Protein AF-A0A9J8AAC0-F1 (afdb_monomer_lite)

Secondary structure (DSSP, 8-state):
-HHHHHHHHHHHHHHHHHHHHHHHHHH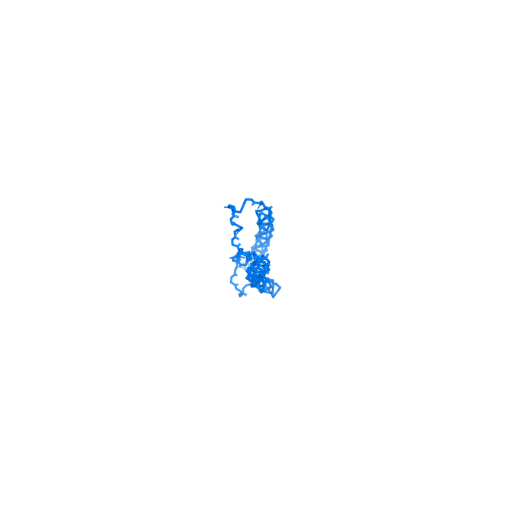HHHHHHHHHHHHHHHHHHHHHHHSS-TTS---S-GGG--SS-GGGS-HHHHHHHHHHHHHHHHHHHHHHHHHHHHHHHHHHHHHHHHTT-------

Structure (mmCIF, N/CA/C/O backbone):
data_AF-A0A9J8AAC0-F1
#
_entry.id   AF-A0A9J8AAC0-F1
#
loop_
_atom_site.group_PDB
_atom_site.id
_atom_site.type_symbol
_atom_site.label_atom_id
_atom_site.label_alt_id
_atom_site.label_comp_id
_atom_site.label_asym_id
_atom_site.label_entity_id
_atom_site.label_seq_id
_atom_site.pdbx_PDB_ins_code
_atom_site.Cartn_x
_atom_site.Cartn_y
_atom_site.Cartn_z
_atom_site.occupancy
_atom_site.B_iso_or_equiv
_atom_site.auth_seq_id
_atom_site.auth_comp_id
_atom_site.auth_asym_id
_atom_site.auth_atom_id
_atom_site.pdbx_PDB_model_num
ATOM 1 N N . MET A 1 1 ? 21.837 0.781 -45.841 1.00 70.88 1 MET A N 1
ATOM 2 C CA . MET A 1 1 ? 20.956 -0.340 -45.446 1.00 70.88 1 MET A CA 1
ATOM 3 C C . MET A 1 1 ? 21.326 -1.016 -44.128 1.00 70.88 1 MET A C 1
ATOM 5 O O . MET A 1 1 ? 20.591 -0.815 -43.177 1.00 70.88 1 MET A O 1
ATOM 9 N N . LEU A 1 2 ? 22.411 -1.795 -43.997 1.00 89.50 2 LEU A N 1
ATOM 10 C CA . LEU A 1 2 ? 22.686 -2.506 -42.725 1.00 89.50 2 LEU A CA 1
ATOM 11 C C . LEU A 1 2 ? 22.913 -1.565 -41.531 1.00 89.50 2 LEU A C 1
ATOM 13 O O . LEU A 1 2 ? 22.412 -1.826 -40.441 1.00 89.50 2 LEU A O 1
ATOM 17 N N . GLU A 1 3 ? 23.608 -0.449 -41.744 1.00 92.75 3 GLU A N 1
ATOM 18 C CA . GLU A 1 3 ? 23.822 0.551 -40.691 1.00 92.75 3 GLU A CA 1
ATOM 19 C C . GLU A 1 3 ? 22.539 1.305 -40.316 1.00 92.75 3 GLU A C 1
ATOM 21 O O . GLU A 1 3 ? 22.290 1.537 -39.141 1.00 92.75 3 GLU A O 1
ATOM 26 N N . GLU A 1 4 ? 21.663 1.598 -41.280 1.00 92.12 4 GLU A N 1
ATOM 27 C CA . GLU A 1 4 ? 20.351 2.219 -41.020 1.00 92.12 4 GLU A CA 1
ATOM 28 C C . GLU A 1 4 ? 19.433 1.293 -40.210 1.00 92.12 4 GLU A C 1
ATOM 30 O O . GLU A 1 4 ? 18.678 1.739 -39.348 1.00 92.12 4 GLU A O 1
ATOM 35 N N . VAL A 1 5 ? 19.522 -0.017 -40.451 1.00 92.88 5 VAL A N 1
ATOM 36 C CA . VAL A 1 5 ? 18.796 -1.017 -39.665 1.00 92.88 5 VAL A CA 1
ATOM 37 C C . VAL A 1 5 ? 19.333 -1.051 -38.231 1.00 92.88 5 VAL A C 1
ATOM 39 O O . VAL A 1 5 ? 18.546 -0.974 -37.290 1.00 92.88 5 VAL A O 1
ATOM 42 N N . LYS A 1 6 ? 20.658 -1.096 -38.035 1.00 94.62 6 LYS A N 1
ATOM 43 C CA . LYS A 1 6 ? 21.270 -1.071 -36.693 1.00 94.62 6 LYS A CA 1
ATOM 44 C C . LYS A 1 6 ? 20.909 0.192 -35.910 1.00 94.62 6 LYS A C 1
ATOM 46 O O . LYS A 1 6 ? 20.552 0.099 -34.737 1.00 94.62 6 LYS A O 1
ATOM 51 N N . THR A 1 7 ? 20.962 1.365 -36.543 1.00 94.56 7 THR A N 1
ATOM 52 C CA . THR A 1 7 ? 20.607 2.629 -35.881 1.00 94.56 7 THR A CA 1
ATOM 53 C C . THR A 1 7 ? 19.122 2.688 -35.527 1.00 94.56 7 THR A C 1
ATOM 55 O O . THR A 1 7 ? 18.780 3.150 -34.438 1.00 94.56 7 THR A O 1
ATOM 58 N N . SER A 1 8 ? 18.241 2.151 -36.377 1.00 93.88 8 SER A N 1
ATOM 59 C CA . SER A 1 8 ? 16.813 2.010 -36.068 1.00 93.88 8 SER A CA 1
ATOM 60 C C . SER A 1 8 ? 16.571 1.116 -34.844 1.00 93.88 8 SER A C 1
ATOM 62 O O . SER A 1 8 ? 15.822 1.502 -33.941 1.00 93.88 8 SER A O 1
ATOM 64 N N . TYR A 1 9 ? 17.251 -0.034 -34.757 1.00 95.88 9 TYR A N 1
ATOM 65 C CA . TYR A 1 9 ? 17.161 -0.919 -33.591 1.00 95.88 9 TYR A CA 1
ATOM 66 C C . TYR A 1 9 ? 17.656 -0.240 -32.312 1.00 95.88 9 TYR A C 1
ATOM 68 O O . TYR A 1 9 ? 16.934 -0.247 -31.316 1.00 95.88 9 TYR A O 1
ATOM 76 N N . HIS A 1 10 ? 18.821 0.412 -32.345 1.00 95.56 10 HIS A N 1
ATOM 77 C CA . HIS A 1 10 ? 19.335 1.140 -31.183 1.00 95.56 10 HIS A CA 1
ATOM 78 C C . HIS A 1 10 ? 18.397 2.263 -30.732 1.00 95.56 10 HIS A C 1
ATOM 80 O O . HIS A 1 10 ? 18.130 2.398 -29.539 1.00 95.56 10 HIS A O 1
ATOM 86 N N . SER A 1 11 ? 17.834 3.028 -31.673 1.00 95.62 11 SER A N 1
ATOM 87 C CA . SER A 1 11 ? 16.855 4.073 -31.356 1.00 95.62 11 SER A CA 1
ATOM 88 C C . SER A 1 11 ? 15.616 3.494 -30.668 1.00 95.62 11 SER A C 1
ATOM 90 O O . SER A 1 11 ? 15.161 4.016 -29.647 1.00 95.62 11 SER A O 1
ATOM 92 N N . ARG A 1 12 ? 15.101 2.367 -31.173 1.00 96.81 12 ARG A N 1
ATOM 93 C CA . ARG A 1 12 ? 13.957 1.671 -30.577 1.00 96.81 12 ARG A CA 1
ATOM 94 C C . ARG A 1 12 ? 14.271 1.140 -29.177 1.00 96.81 12 ARG A C 1
ATOM 96 O O . ARG A 1 12 ? 13.454 1.307 -28.274 1.00 96.81 12 ARG A O 1
ATOM 103 N N . GLU A 1 13 ? 15.430 0.523 -28.966 1.00 97.00 13 GLU A N 1
ATOM 104 C CA . GLU A 1 13 ? 15.840 0.038 -27.640 1.00 97.00 13 GLU A CA 1
ATOM 105 C C . GLU A 1 13 ? 15.997 1.178 -26.629 1.00 97.00 13 GLU A C 1
ATOM 107 O O . GLU A 1 13 ? 15.572 1.064 -25.473 1.00 97.00 13 GLU A O 1
ATOM 112 N N . GLU A 1 14 ? 16.545 2.312 -27.064 1.00 96.81 14 GLU A N 1
ATOM 113 C CA . GLU A 1 14 ? 16.669 3.497 -26.225 1.00 96.81 14 GLU A CA 1
ATOM 114 C C . GLU A 1 14 ? 15.289 4.059 -25.850 1.00 96.81 14 GLU A C 1
ATOM 116 O O . GLU A 1 14 ? 15.043 4.383 -24.683 1.00 96.81 14 GLU A O 1
ATOM 121 N N . GLN A 1 15 ? 14.357 4.122 -26.807 1.00 97.12 15 GLN A N 1
ATOM 122 C CA . GLN A 1 15 ? 12.970 4.527 -26.559 1.00 97.12 15 GLN A CA 1
ATOM 123 C C . GLN A 1 15 ? 12.272 3.594 -25.566 1.00 97.12 15 GLN A C 1
ATOM 125 O O . GLN A 1 15 ? 11.639 4.073 -24.620 1.00 97.12 15 GLN A O 1
ATOM 130 N N . LEU A 1 16 ? 12.414 2.276 -25.728 1.00 97.75 16 LEU A N 1
ATOM 131 C CA . LEU A 1 16 ? 11.855 1.289 -24.801 1.00 97.75 16 LEU A CA 1
ATOM 132 C C . LEU A 1 16 ? 12.427 1.472 -23.392 1.00 97.75 16 LEU A C 1
ATOM 134 O O . LEU A 1 16 ? 11.676 1.555 -22.419 1.00 97.75 16 LEU A O 1
ATOM 138 N N . THR A 1 17 ? 13.743 1.641 -23.279 1.00 97.19 17 THR A N 1
ATOM 139 C CA . THR A 1 17 ? 14.417 1.852 -21.993 1.00 97.19 17 THR A CA 1
ATOM 140 C C . THR A 1 17 ? 13.958 3.145 -21.315 1.00 97.19 17 THR A C 1
ATOM 142 O O . THR A 1 17 ? 13.649 3.145 -20.120 1.00 97.19 17 THR A O 1
ATOM 145 N N . LYS A 1 18 ? 13.859 4.253 -22.062 1.00 97.50 18 LYS A N 1
ATOM 146 C CA . LYS A 1 18 ? 13.332 5.535 -21.559 1.00 97.50 18 LYS A CA 1
ATOM 147 C C . LYS A 1 18 ? 11.890 5.395 -21.078 1.00 97.50 18 LYS A C 1
ATOM 149 O O . LYS A 1 18 ? 11.549 5.884 -20.000 1.00 97.50 18 LYS A O 1
ATOM 154 N N . THR A 1 19 ? 11.069 4.684 -21.843 1.00 97.56 19 THR A N 1
ATOM 155 C CA . THR A 1 19 ? 9.656 4.450 -21.535 1.00 97.56 19 THR A CA 1
ATOM 156 C C . THR A 1 19 ? 9.502 3.644 -20.245 1.00 97.56 19 THR A C 1
ATOM 158 O O . THR A 1 19 ? 8.809 4.086 -19.330 1.00 97.56 19 THR A O 1
ATOM 161 N N . ILE A 1 20 ? 10.228 2.529 -20.103 1.00 97.12 20 ILE A N 1
ATOM 162 C CA . ILE A 1 20 ? 10.230 1.699 -18.886 1.00 97.12 20 ILE A CA 1
ATOM 163 C C . ILE A 1 20 ? 10.665 2.516 -17.662 1.00 97.12 20 ILE A C 1
ATOM 165 O O . ILE A 1 20 ? 10.003 2.480 -16.622 1.00 97.12 20 ILE A O 1
ATOM 169 N N .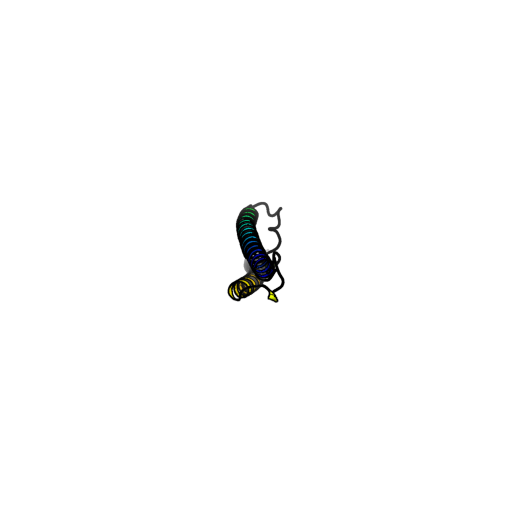 ARG A 1 21 ? 11.748 3.298 -17.776 1.00 95.94 21 ARG A N 1
ATOM 170 C CA . ARG A 1 21 ? 12.228 4.160 -16.681 1.00 95.94 21 ARG A CA 1
ATOM 171 C C . ARG A 1 21 ? 11.184 5.204 -16.276 1.00 95.94 21 ARG A C 1
ATOM 173 O O . ARG A 1 21 ? 10.973 5.420 -15.083 1.00 95.94 21 ARG A O 1
ATOM 180 N N . SER A 1 22 ? 10.514 5.818 -17.251 1.00 96.81 22 SER A N 1
ATOM 181 C CA . SER A 1 22 ? 9.436 6.784 -17.014 1.00 96.81 22 SER A CA 1
ATOM 182 C C . SER A 1 22 ? 8.256 6.150 -16.272 1.00 96.81 22 SER A C 1
ATOM 184 O O . SER A 1 22 ? 7.828 6.673 -15.241 1.00 96.81 22 SER A O 1
ATOM 186 N N . TYR A 1 23 ? 7.780 4.984 -16.723 1.00 95.94 23 TYR A N 1
ATOM 187 C CA . TYR A 1 23 ? 6.703 4.260 -16.044 1.00 95.94 23 TYR A CA 1
ATOM 188 C C . TYR A 1 23 ? 7.082 3.871 -14.619 1.00 95.94 23 TYR A C 1
ATOM 190 O O . TYR A 1 23 ? 6.310 4.130 -13.699 1.00 95.94 23 TYR A O 1
ATOM 198 N N . ARG A 1 24 ? 8.291 3.340 -14.407 1.00 92.88 24 ARG A N 1
ATOM 199 C CA . ARG A 1 24 ? 8.775 2.994 -13.065 1.00 92.88 24 ARG A CA 1
ATOM 200 C C . ARG A 1 24 ? 8.769 4.205 -12.131 1.00 92.88 24 ARG A C 1
ATOM 202 O O . ARG A 1 24 ? 8.288 4.101 -11.006 1.00 92.88 24 ARG A O 1
ATOM 209 N N . LYS A 1 25 ? 9.238 5.364 -12.607 1.00 93.81 25 LYS A N 1
ATOM 210 C CA . LYS A 1 25 ? 9.221 6.616 -11.835 1.00 93.81 25 LYS A CA 1
ATOM 211 C C . LYS A 1 25 ? 7.795 7.060 -11.499 1.00 93.81 25 LYS A C 1
ATOM 213 O O . LYS A 1 25 ? 7.534 7.465 -10.369 1.00 93.81 25 LYS A O 1
ATOM 218 N N . ARG A 1 26 ? 6.866 6.969 -12.456 1.00 94.50 26 ARG A N 1
ATOM 219 C CA . ARG A 1 26 ? 5.450 7.312 -12.240 1.00 94.50 26 ARG A CA 1
ATOM 220 C C . ARG A 1 26 ? 4.789 6.388 -11.220 1.00 94.50 26 ARG A C 1
ATOM 222 O O . ARG A 1 26 ? 4.123 6.884 -10.320 1.00 94.50 26 ARG A O 1
ATOM 229 N N . ILE A 1 27 ? 5.015 5.078 -11.321 1.00 89.56 27 ILE A N 1
ATOM 230 C CA . ILE A 1 27 ? 4.488 4.085 -10.373 1.00 89.56 27 ILE A CA 1
ATOM 231 C C . ILE A 1 27 ? 5.021 4.356 -8.964 1.00 89.56 27 ILE A C 1
ATOM 233 O O . ILE A 1 27 ? 4.247 4.386 -8.012 1.00 89.56 27 ILE A O 1
ATOM 237 N N . GLN A 1 28 ? 6.318 4.636 -8.827 1.00 87.56 28 GLN A N 1
ATOM 238 C CA . GLN A 1 28 ? 6.907 4.981 -7.534 1.00 87.56 28 GLN A CA 1
ATOM 239 C C . GLN A 1 28 ? 6.301 6.268 -6.949 1.00 87.56 28 GLN A C 1
ATOM 241 O O . GLN A 1 28 ? 5.987 6.316 -5.763 1.00 87.56 28 GLN A O 1
ATOM 246 N N . GLY A 1 29 ? 6.080 7.298 -7.773 1.00 90.12 29 GLY A N 1
ATOM 247 C CA . GLY A 1 29 ? 5.413 8.530 -7.339 1.00 90.12 29 GLY A CA 1
ATOM 248 C C . GLY A 1 29 ? 3.975 8.296 -6.863 1.00 90.12 29 GLY A C 1
ATOM 249 O O . GLY A 1 29 ? 3.582 8.794 -5.808 1.00 90.12 29 GLY A O 1
ATOM 250 N N . LEU A 1 30 ? 3.203 7.490 -7.597 1.00 90.00 30 LEU A N 1
ATOM 251 C CA . LEU A 1 30 ? 1.849 7.096 -7.196 1.00 90.00 30 LEU A CA 1
ATOM 252 C C . LEU A 1 30 ? 1.855 6.303 -5.883 1.00 90.00 30 LEU A C 1
ATOM 254 O O . LEU A 1 30 ? 1.055 6.586 -5.000 1.00 90.00 30 LEU A O 1
ATOM 258 N N . SER A 1 31 ? 2.799 5.378 -5.709 1.00 84.94 31 SER A N 1
ATOM 259 C CA . SER A 1 31 ? 2.952 4.633 -4.456 1.00 84.94 31 SER A CA 1
ATOM 260 C C . SER A 1 31 ? 3.246 5.556 -3.270 1.00 84.94 31 SER A C 1
ATOM 262 O O . SER A 1 31 ? 2.642 5.413 -2.209 1.00 84.94 31 SER A O 1
ATOM 264 N N . ASN A 1 32 ? 4.132 6.538 -3.446 1.00 87.06 32 ASN A N 1
ATOM 265 C CA . ASN A 1 32 ? 4.478 7.481 -2.382 1.00 87.06 32 ASN A CA 1
ATOM 266 C C . ASN A 1 32 ? 3.288 8.368 -1.994 1.00 87.06 32 ASN A C 1
ATOM 268 O O . ASN A 1 32 ? 3.004 8.541 -0.812 1.00 87.06 32 ASN A O 1
ATOM 272 N N . THR A 1 33 ? 2.572 8.914 -2.981 1.00 91.12 33 THR A N 1
ATOM 273 C CA . THR A 1 33 ? 1.375 9.739 -2.726 1.00 91.12 33 THR A CA 1
ATOM 274 C C . THR A 1 33 ? 0.264 8.932 -2.058 1.00 91.12 33 THR A C 1
ATOM 276 O O . THR A 1 33 ? -0.352 9.409 -1.109 1.00 91.12 33 THR A O 1
ATOM 279 N N . TYR A 1 34 ? 0.068 7.680 -2.476 1.00 88.56 34 TYR A N 1
ATOM 280 C CA . TYR A 1 34 ? -0.853 6.748 -1.831 1.00 88.56 34 TYR A CA 1
ATOM 281 C C . TYR A 1 34 ? -0.505 6.514 -0.352 1.00 88.56 34 TYR A C 1
ATOM 283 O O . TYR A 1 34 ? -1.371 6.600 0.518 1.00 88.56 34 TYR A O 1
ATOM 291 N N . GLN A 1 35 ? 0.772 6.271 -0.045 1.00 85.25 35 GLN A N 1
ATOM 292 C CA . GLN A 1 35 ? 1.237 6.096 1.334 1.00 85.25 35 GLN A CA 1
ATOM 293 C C . GLN A 1 35 ? 1.032 7.360 2.178 1.00 85.25 35 GLN A C 1
ATOM 295 O O . GLN A 1 35 ? 0.571 7.266 3.313 1.00 85.25 35 GLN A O 1
ATOM 300 N N . GLN A 1 36 ? 1.331 8.539 1.628 1.00 90.25 36 GLN A N 1
ATOM 301 C CA . GLN A 1 36 ? 1.096 9.815 2.309 1.00 90.25 36 GLN A CA 1
ATOM 302 C C . GLN A 1 36 ? -0.389 10.031 2.613 1.00 90.25 36 GLN A C 1
ATOM 304 O O . GLN A 1 36 ? -0.733 10.451 3.717 1.00 90.25 36 G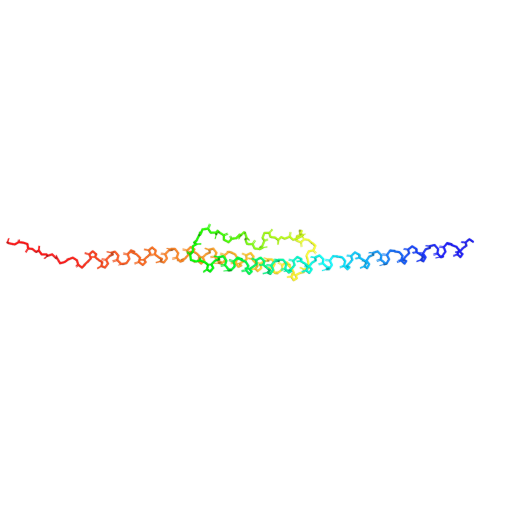LN A O 1
ATOM 309 N N . LEU A 1 37 ? -1.268 9.690 1.668 1.00 91.81 37 LEU A N 1
ATOM 310 C CA . LEU A 1 37 ? -2.711 9.799 1.854 1.00 91.81 37 LEU A CA 1
ATOM 311 C C . LEU A 1 37 ? -3.216 8.865 2.961 1.00 91.81 37 LEU A C 1
ATOM 313 O O . LEU A 1 37 ? -4.003 9.294 3.800 1.00 91.81 37 LEU A O 1
ATOM 317 N N . LEU A 1 38 ? -2.723 7.622 3.019 1.00 87.44 38 LEU A N 1
ATOM 318 C CA . LEU A 1 38 ? -3.057 6.696 4.107 1.00 87.44 38 LEU A CA 1
ATOM 319 C C . LEU A 1 38 ? -2.623 7.224 5.479 1.00 87.44 38 LEU A C 1
ATOM 321 O O . LEU A 1 38 ? -3.356 7.075 6.453 1.00 87.44 38 LEU A O 1
ATOM 325 N N . ILE A 1 39 ? -1.448 7.851 5.566 1.00 87.56 39 ILE A N 1
ATOM 326 C CA . ILE A 1 39 ? -0.967 8.451 6.818 1.00 87.56 39 ILE A CA 1
ATOM 327 C C . ILE A 1 39 ? -1.869 9.615 7.242 1.00 87.56 39 ILE A C 1
ATOM 329 O O . ILE A 1 39 ? -2.262 9.689 8.404 1.00 87.56 39 ILE A O 1
ATOM 333 N N . ALA A 1 40 ? -2.233 10.502 6.314 1.00 91.00 40 ALA A N 1
ATOM 334 C CA . ALA A 1 40 ? -3.143 11.608 6.610 1.00 91.00 40 ALA A CA 1
ATOM 335 C C . ALA A 1 40 ? -4.523 11.100 7.062 1.00 91.00 40 ALA A C 1
ATOM 337 O O . ALA A 1 40 ? -5.084 11.603 8.033 1.00 91.00 40 ALA A O 1
ATOM 338 N N . TYR A 1 41 ? -5.029 10.054 6.407 1.00 89.69 41 TYR A N 1
ATOM 339 C CA . TYR A 1 41 ? -6.288 9.411 6.761 1.00 89.69 41 TYR A CA 1
ATOM 340 C C . TYR A 1 41 ? -6.275 8.805 8.175 1.00 89.69 41 TYR A C 1
ATOM 342 O O . TYR A 1 41 ? -7.231 8.996 8.926 1.00 89.69 41 TYR A O 1
ATOM 350 N N . ARG A 1 42 ? -5.181 8.133 8.573 1.00 85.81 42 ARG A N 1
ATOM 351 C CA . ARG A 1 42 ? -4.983 7.638 9.952 1.00 85.81 42 ARG A CA 1
ATOM 352 C C . ARG A 1 42 ? -5.125 8.750 10.971 1.00 85.81 42 ARG A C 1
ATOM 354 O O . ARG A 1 42 ? -5.913 8.634 11.902 1.00 85.81 42 ARG A O 1
ATOM 361 N N . LEU A 1 43 ? -4.368 9.825 10.758 1.00 88.56 43 LEU A N 1
ATOM 362 C CA . LEU A 1 43 ? -4.342 10.962 11.665 1.00 88.56 43 LEU A CA 1
ATOM 363 C C . LEU A 1 43 ? -5.736 11.582 11.796 1.00 88.56 43 LEU A C 1
ATOM 365 O O . LEU A 1 43 ? -6.170 11.895 12.900 1.00 88.56 43 LEU A O 1
ATOM 369 N N . GLN A 1 44 ? -6.460 11.702 10.682 1.00 89.19 44 GLN A N 1
ATOM 370 C CA . GLN A 1 44 ? -7.836 12.185 10.685 1.00 89.19 44 GLN A CA 1
ATOM 371 C C . GLN A 1 44 ? -8.763 11.264 11.493 1.00 89.19 44 GLN A C 1
ATOM 373 O O . GLN A 1 44 ? -9.561 11.750 12.291 1.00 89.19 44 GLN A O 1
ATOM 378 N N . CYS A 1 45 ? -8.663 9.944 11.320 1.00 86.56 45 CYS A N 1
ATOM 379 C CA . CYS A 1 45 ? -9.473 8.992 12.082 1.00 86.56 45 CYS A CA 1
ATOM 380 C C . CYS A 1 45 ? -9.173 9.064 13.586 1.00 86.56 45 CYS A C 1
ATOM 382 O O . CYS A 1 45 ? -10.099 9.072 14.391 1.00 86.56 45 CYS A O 1
ATOM 384 N N . GLU A 1 46 ? -7.900 9.165 13.971 1.00 85.62 46 GLU A N 1
ATOM 385 C CA . GLU A 1 46 ? -7.489 9.321 15.372 1.00 85.62 46 GLU A CA 1
ATOM 386 C C . GLU A 1 46 ? -8.028 10.619 15.986 1.00 85.62 46 GLU A C 1
ATOM 388 O O . GLU A 1 46 ? -8.526 10.608 17.110 1.00 85.62 46 GLU A O 1
ATOM 393 N N . GLN A 1 47 ? -7.994 11.724 15.236 1.00 87.31 47 GLN A N 1
ATOM 394 C CA . GLN A 1 47 ? -8.574 12.998 15.664 1.00 87.31 47 GLN A CA 1
ATOM 395 C C . GLN A 1 47 ? -10.086 12.898 15.875 1.00 87.31 47 GLN A C 1
ATOM 397 O O . GLN A 1 47 ? -10.589 13.409 16.871 1.00 87.31 47 GLN A O 1
ATOM 402 N N . ILE A 1 48 ? -10.802 12.216 14.975 1.00 85.31 48 ILE A N 1
ATOM 403 C CA . ILE A 1 48 ? -12.247 11.988 15.101 1.00 85.31 48 ILE A CA 1
ATOM 404 C C . ILE A 1 48 ? -12.556 11.143 16.342 1.00 85.31 48 ILE A C 1
ATOM 406 O O . ILE A 1 48 ? -13.436 11.502 17.116 1.00 85.31 48 ILE A O 1
ATOM 410 N N . LEU A 1 49 ? -11.804 10.063 16.579 1.00 82.19 49 LEU A N 1
ATOM 411 C CA . LEU A 1 49 ? -11.990 9.201 17.754 1.00 82.19 49 LEU A CA 1
ATOM 412 C C . LEU A 1 49 ? -11.664 9.900 19.081 1.00 82.19 49 LEU A C 1
ATOM 414 O O . LEU A 1 49 ? -12.189 9.506 20.119 1.00 82.19 49 LEU A O 1
ATOM 418 N N . ALA A 1 50 ? -10.792 10.910 19.065 1.00 82.44 50 ALA A N 1
ATOM 419 C CA . ALA A 1 50 ? -10.464 11.702 20.246 1.00 82.44 50 ALA A CA 1
ATOM 420 C C . ALA A 1 50 ? -11.555 12.726 20.612 1.00 82.44 50 ALA A C 1
ATOM 422 O O . ALA A 1 50 ? -11.533 13.259 21.725 1.00 82.44 50 ALA A O 1
ATOM 423 N N . LEU A 1 51 ? -12.496 13.023 19.706 1.00 82.44 51 LEU A N 1
ATOM 424 C CA . LEU A 1 51 ? -13.580 13.960 19.982 1.00 82.44 51 LEU A CA 1
ATOM 425 C C . LEU A 1 51 ? -14.642 13.309 20.892 1.00 82.44 51 LEU A C 1
ATOM 427 O O . LEU A 1 51 ? -15.095 12.195 20.633 1.00 82.44 51 LEU A O 1
ATOM 431 N N . PRO A 1 52 ? -15.082 14.001 21.960 1.00 67.38 52 PRO A N 1
ATOM 432 C CA . PRO A 1 52 ? -16.056 13.465 22.911 1.00 67.38 52 PRO A CA 1
ATOM 433 C C . PRO A 1 52 ? -17.463 13.344 22.312 1.00 67.38 52 PRO A C 1
ATOM 435 O O . PRO A 1 52 ? -18.258 12.524 22.765 1.00 67.38 52 PRO A O 1
ATOM 438 N N . GLU A 1 53 ? -17.775 14.113 21.269 1.00 64.88 53 GLU A N 1
ATOM 439 C CA . GLU A 1 53 ? -19.020 13.983 20.517 1.00 64.88 53 GLU A CA 1
ATOM 440 C C . GLU A 1 53 ? -18.879 12.838 19.511 1.00 64.88 53 GLU A C 1
ATOM 442 O O . GLU A 1 53 ? -18.316 12.999 18.432 1.00 64.88 53 GLU A O 1
ATOM 447 N N . HIS A 1 54 ? -19.408 11.665 19.8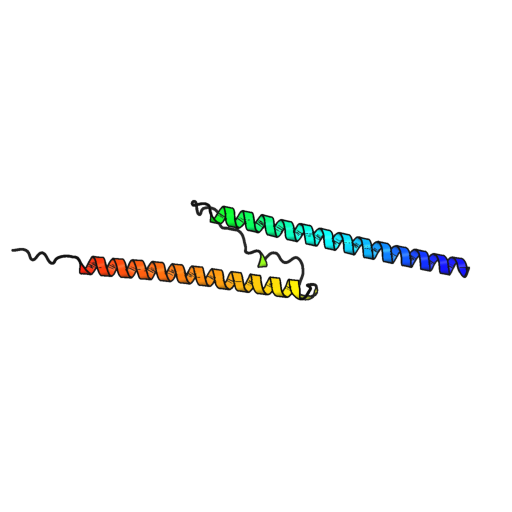67 1.00 58.34 54 HIS A N 1
ATOM 448 C CA . HIS A 1 54 ? -19.397 10.429 19.068 1.00 58.34 54 HIS A CA 1
ATOM 449 C C . HIS A 1 54 ? -20.259 10.522 17.782 1.00 58.34 54 HIS A C 1
ATOM 451 O O . HIS A 1 54 ? -20.796 9.523 17.312 1.00 58.34 54 HIS A O 1
ATOM 457 N N . ALA A 1 55 ? -20.456 11.724 17.234 1.00 59.66 55 ALA A N 1
ATOM 458 C CA . ALA A 1 55 ? -21.326 11.992 16.092 1.00 59.66 55 ALA A CA 1
ATOM 459 C C . ALA A 1 55 ? -20.690 11.609 14.744 1.00 59.66 55 ALA A C 1
ATOM 461 O O . ALA A 1 55 ? -21.400 11.453 13.753 1.00 59.66 55 ALA A O 1
ATOM 462 N N . LEU A 1 56 ? -19.364 11.454 14.698 1.00 61.19 56 LEU A N 1
ATOM 463 C CA . LEU A 1 56 ? -18.623 11.051 13.508 1.00 61.19 56 LEU A CA 1
ATOM 464 C C . LEU A 1 56 ? -18.029 9.660 13.735 1.00 61.19 56 LEU A C 1
ATOM 466 O O . LEU A 1 56 ? -17.138 9.486 14.564 1.00 61.19 56 LEU A O 1
ATOM 470 N N . GLU A 1 57 ? -18.509 8.666 12.987 1.00 72.19 57 GLU A N 1
ATOM 471 C CA . GLU A 1 57 ? -17.801 7.391 12.904 1.00 72.19 57 GLU A CA 1
ATOM 472 C C . GLU A 1 57 ? -16.458 7.616 12.205 1.00 72.19 57 GLU A C 1
ATOM 474 O O . GLU A 1 57 ? -16.389 8.208 11.123 1.00 72.19 57 GLU A O 1
ATOM 479 N N . ALA A 1 58 ? -15.376 7.137 12.825 1.00 72.19 58 ALA A N 1
ATOM 480 C CA . ALA A 1 58 ? -14.110 7.001 12.123 1.00 72.19 58 ALA A CA 1
ATOM 481 C C . ALA A 1 58 ? -14.349 6.115 10.896 1.00 72.19 58 ALA A C 1
ATOM 483 O O . ALA A 1 58 ? -14.992 5.069 10.998 1.00 72.19 58 ALA A O 1
ATOM 484 N N . GLY A 1 59 ? -13.892 6.573 9.731 1.00 78.38 59 GLY A N 1
ATOM 485 C CA . GLY A 1 59 ? -14.169 5.912 8.462 1.00 78.38 59 GLY A CA 1
ATOM 486 C C . GLY A 1 59 ? -13.651 4.464 8.396 1.00 78.38 59 GLY A C 1
ATOM 487 O O . GLY A 1 59 ? -13.028 3.955 9.330 1.00 78.38 59 GLY A O 1
ATOM 488 N N . PRO A 1 60 ? -13.859 3.776 7.260 1.00 81.19 60 PRO A N 1
ATOM 489 C CA . PRO A 1 60 ? -13.453 2.385 7.094 1.00 81.19 60 PRO A CA 1
ATOM 490 C C . PRO A 1 60 ? -11.963 2.157 7.416 1.00 81.19 60 PRO A C 1
ATOM 492 O O . PRO A 1 60 ? -11.120 3.007 7.116 1.00 81.19 60 PRO A O 1
ATOM 495 N N . PRO A 1 61 ? -11.595 0.992 7.974 1.00 75.38 61 PRO A N 1
ATOM 496 C CA . PRO A 1 61 ? -10.203 0.676 8.251 1.00 75.38 61 PRO A CA 1
ATOM 497 C C . PRO A 1 61 ? -9.376 0.689 6.967 1.00 75.38 61 PRO A C 1
ATOM 499 O O . PRO A 1 61 ? -9.829 0.296 5.891 1.00 75.38 61 PRO A O 1
ATOM 502 N N . GLU A 1 62 ? -8.117 1.091 7.094 1.00 73.25 62 GLU A N 1
ATOM 503 C CA . GLU A 1 62 ? -7.232 1.280 5.945 1.00 73.25 62 GLU A CA 1
ATOM 504 C C . GLU A 1 62 ? -6.976 0.028 5.113 1.00 73.25 62 GLU A C 1
ATOM 506 O O . GLU A 1 62 ? -6.558 0.134 3.965 1.00 73.25 62 GLU A O 1
ATOM 511 N N . GLY A 1 63 ? -7.203 -1.159 5.684 1.00 68.56 63 GLY A N 1
ATOM 512 C CA . GLY A 1 63 ? -7.112 -2.426 4.960 1.00 68.56 63 GLY A CA 1
ATOM 513 C C . GLY A 1 63 ? -8.046 -2.488 3.748 1.00 68.56 63 GLY A C 1
ATOM 514 O O . GLY A 1 63 ? -7.736 -3.192 2.791 1.00 68.56 63 GLY A O 1
ATOM 515 N N . HIS A 1 64 ? -9.131 -1.706 3.743 1.00 74.81 64 HIS A N 1
ATOM 516 C CA . HIS A 1 64 ? -10.031 -1.580 2.597 1.00 74.81 64 HIS A CA 1
ATOM 517 C C . HIS A 1 64 ? -9.434 -0.764 1.446 1.00 74.81 64 HIS A C 1
ATOM 519 O O . HIS A 1 64 ? -9.816 -0.954 0.291 1.00 74.81 64 HIS A O 1
ATOM 525 N N . PHE A 1 65 ? -8.469 0.112 1.729 1.00 74.69 65 PHE A N 1
ATOM 526 C CA . PHE A 1 65 ? -7.708 0.799 0.699 1.00 74.69 65 PHE A CA 1
ATOM 527 C C . PHE A 1 65 ? -6.547 -0.113 0.305 1.00 74.69 65 PHE A C 1
ATOM 529 O O . PHE A 1 65 ? -5.539 -0.270 0.999 1.00 74.69 65 PHE A O 1
ATOM 536 N N . SER A 1 66 ? -6.720 -0.784 -0.825 1.00 68.06 66 SER A N 1
ATOM 537 C CA . SER A 1 66 ? -5.718 -1.663 -1.398 1.00 68.06 66 SER A CA 1
ATOM 538 C C . SER A 1 66 ? -5.523 -1.298 -2.873 1.00 68.06 66 SER A C 1
ATOM 540 O O . SER A 1 66 ? -6.430 -1.535 -3.668 1.00 68.06 66 SER A O 1
ATOM 542 N N . PRO A 1 67 ? -4.351 -0.770 -3.272 1.00 61.50 67 PRO A N 1
ATOM 543 C CA . PRO A 1 67 ? -4.161 -0.211 -4.610 1.00 61.50 67 PRO A CA 1
ATOM 544 C C . PRO A 1 67 ? -3.982 -1.269 -5.717 1.00 61.50 67 PRO A C 1
ATOM 546 O O . PRO A 1 67 ? -4.038 -0.916 -6.890 1.00 61.50 67 PRO A O 1
ATOM 549 N N . ALA A 1 68 ? -3.780 -2.552 -5.383 1.00 60.59 68 ALA A N 1
ATOM 550 C CA . ALA A 1 68 ? -3.664 -3.649 -6.353 1.00 60.59 68 ALA A CA 1
ATOM 551 C C . ALA A 1 68 ? -4.039 -5.012 -5.737 1.00 60.59 68 ALA A C 1
ATOM 553 O O . ALA A 1 68 ? -3.925 -5.197 -4.522 1.00 60.59 68 ALA A O 1
ATOM 554 N N . GLY A 1 69 ? -4.454 -5.972 -6.575 1.00 56.94 69 GLY A N 1
ATOM 555 C CA . GLY A 1 69 ? -4.641 -7.377 -6.189 1.00 56.94 69 GLY A CA 1
ATOM 556 C C . GLY A 1 69 ? -3.343 -7.994 -5.651 1.00 56.94 69 GLY A C 1
ATOM 557 O O . GLY A 1 69 ? -2.248 -7.595 -6.047 1.00 56.94 69 GLY A O 1
ATOM 558 N N . ALA A 1 70 ? -3.456 -8.952 -4.725 1.00 55.66 70 ALA A N 1
ATOM 559 C CA . ALA A 1 70 ? -2.337 -9.518 -3.954 1.00 55.66 70 ALA A CA 1
ATOM 560 C C . ALA A 1 70 ? -1.155 -10.043 -4.803 1.00 55.66 70 ALA A C 1
ATOM 562 O O . ALA A 1 70 ? -0.025 -10.122 -4.315 1.00 55.66 70 ALA A O 1
ATOM 563 N N . GLU A 1 71 ? -1.408 -10.352 -6.071 1.00 53.78 71 GLU A N 1
ATOM 564 C CA . GLU A 1 71 ? -0.459 -10.897 -7.041 1.00 53.78 71 GLU A CA 1
ATOM 565 C C . GLU A 1 71 ? 0.678 -9.921 -7.385 1.00 53.78 71 GLU A C 1
ATOM 567 O O . GLU A 1 71 ? 1.826 -10.343 -7.506 1.00 53.78 71 GLU A O 1
ATOM 572 N N . LEU A 1 72 ? 0.394 -8.614 -7.448 1.00 55.91 72 LEU A N 1
ATOM 573 C CA . LEU A 1 72 ? 1.369 -7.571 -7.810 1.00 55.91 72 LEU A CA 1
ATOM 574 C C . LEU A 1 72 ? 2.145 -6.999 -6.616 1.00 55.91 72 LEU A C 1
ATOM 576 O O . LEU A 1 72 ? 3.092 -6.237 -6.810 1.00 55.91 72 LEU A O 1
ATOM 580 N N . ARG A 1 73 ? 1.749 -7.348 -5.388 1.00 61.91 73 ARG A N 1
ATOM 581 C CA . ARG A 1 73 ? 2.399 -6.851 -4.173 1.00 61.91 73 ARG A CA 1
ATOM 582 C C . ARG A 1 73 ? 3.713 -7.567 -3.900 1.00 61.91 73 ARG A C 1
ATOM 584 O O . ARG A 1 73 ? 3.793 -8.790 -4.020 1.00 61.91 73 ARG A O 1
ATOM 591 N N . GLY A 1 74 ? 4.712 -6.807 -3.457 1.00 66.94 74 GLY A N 1
ATOM 592 C CA . GLY A 1 74 ? 5.917 -7.383 -2.858 1.00 66.94 74 GLY A CA 1
ATOM 593 C C . GLY A 1 74 ? 5.581 -8.145 -1.571 1.00 66.94 74 GLY A C 1
ATOM 594 O O . GLY A 1 74 ? 4.560 -7.881 -0.934 1.00 66.94 74 GLY A O 1
ATOM 595 N N . GLU A 1 75 ? 6.434 -9.085 -1.160 1.00 70.62 75 GLU A N 1
ATOM 596 C CA . GLU A 1 75 ? 6.223 -9.889 0.059 1.00 70.62 75 GLU A CA 1
ATOM 597 C C . GLU A 1 75 ? 5.982 -9.019 1.302 1.00 70.62 75 GLU A C 1
ATOM 599 O O . GLU A 1 75 ? 5.080 -9.292 2.091 1.00 70.62 75 GLU A O 1
ATOM 604 N N . THR A 1 76 ? 6.708 -7.906 1.414 1.00 68.00 76 THR A N 1
ATOM 605 C CA . THR A 1 76 ? 6.570 -6.931 2.503 1.00 68.00 76 THR A CA 1
ATOM 606 C C . THR A 1 76 ? 5.212 -6.228 2.517 1.00 68.00 76 THR A C 1
ATOM 608 O O . THR A 1 76 ? 4.650 -5.986 3.582 1.00 68.00 76 THR A O 1
ATOM 611 N N . GLU A 1 77 ? 4.642 -5.918 1.352 1.00 71.62 77 GLU A N 1
ATOM 612 C CA . GLU A 1 77 ? 3.326 -5.281 1.246 1.00 71.62 77 GLU A CA 1
ATOM 613 C C . GLU A 1 77 ? 2.191 -6.261 1.547 1.00 71.62 77 GLU A C 1
ATOM 615 O O . GLU A 1 77 ? 1.168 -5.868 2.111 1.00 71.62 77 GLU A O 1
ATOM 620 N N . ARG A 1 78 ? 2.370 -7.540 1.191 1.00 72.56 78 ARG A N 1
ATOM 621 C CA . ARG A 1 78 ? 1.437 -8.612 1.562 1.00 72.56 78 ARG A CA 1
ATOM 622 C C . ARG A 1 78 ? 1.432 -8.819 3.071 1.00 72.56 78 ARG A C 1
ATOM 624 O O . ARG A 1 78 ? 0.360 -8.894 3.662 1.00 72.56 78 ARG A O 1
ATOM 631 N N . GLU A 1 79 ? 2.609 -8.849 3.688 1.00 77.62 79 GLU A N 1
ATOM 632 C CA . GLU A 1 79 ? 2.731 -9.000 5.136 1.00 77.62 79 GLU A CA 1
ATOM 633 C C . GLU A 1 79 ? 2.142 -7.797 5.881 1.00 77.62 79 GLU A C 1
ATOM 635 O O . GLU A 1 79 ? 1.353 -7.961 6.807 1.00 77.62 79 GLU A O 1
ATOM 640 N N . LEU A 1 80 ? 2.401 -6.573 5.406 1.00 80.19 80 LEU A N 1
ATOM 641 C CA . LEU A 1 80 ? 1.750 -5.373 5.939 1.00 80.19 80 LEU A CA 1
ATOM 642 C C . LEU A 1 80 ? 0.223 -5.429 5.840 1.00 80.19 80 LEU A C 1
ATOM 644 O O . LEU A 1 80 ? -0.463 -4.928 6.729 1.00 80.19 80 LEU A O 1
ATOM 648 N N . HIS A 1 81 ? -0.322 -5.999 4.766 1.00 78.62 81 HIS A N 1
ATOM 649 C CA . HIS A 1 81 ? -1.766 -6.149 4.620 1.00 78.62 81 HIS A CA 1
ATOM 650 C C . HIS A 1 81 ? -2.338 -7.148 5.632 1.00 78.62 81 HIS A C 1
ATOM 652 O O . HIS A 1 81 ? -3.276 -6.793 6.340 1.00 78.62 81 HIS A O 1
ATOM 658 N N . ARG A 1 82 ? -1.714 -8.323 5.788 1.00 82.00 82 ARG A N 1
ATOM 659 C CA . ARG A 1 82 ? -2.100 -9.323 6.800 1.00 82.00 82 ARG A CA 1
ATOM 660 C C . ARG A 1 82 ? -2.079 -8.745 8.213 1.00 82.00 82 ARG A C 1
ATOM 662 O O . ARG A 1 82 ? -3.050 -8.873 8.949 1.00 82.00 82 ARG A O 1
ATOM 669 N N . LEU A 1 83 ? -1.019 -8.013 8.559 1.00 84.31 83 LEU A N 1
ATOM 670 C CA . LEU A 1 83 ? -0.908 -7.352 9.862 1.00 84.31 83 LEU A CA 1
ATOM 671 C C . LEU A 1 83 ? -2.020 -6.317 10.095 1.00 84.31 83 LEU A C 1
ATOM 673 O O . LEU A 1 83 ? -2.474 -6.144 11.225 1.00 84.31 83 LEU A O 1
ATOM 677 N N . ARG A 1 84 ? -2.486 -5.627 9.045 1.00 83.56 84 ARG A N 1
ATOM 678 C CA . ARG A 1 84 ? -3.622 -4.693 9.148 1.00 83.56 84 ARG A CA 1
ATOM 679 C C . ARG A 1 84 ? -4.943 -5.422 9.383 1.00 83.56 84 ARG A C 1
ATOM 681 O O . ARG A 1 84 ? -5.743 -4.949 10.185 1.00 83.56 84 ARG A O 1
ATOM 688 N N . GLU A 1 85 ? -5.166 -6.548 8.713 1.00 82.62 85 GLU A N 1
ATOM 689 C CA . GLU A 1 85 ? -6.353 -7.388 8.920 1.00 82.62 85 GLU A CA 1
ATOM 690 C C . GLU A 1 85 ? -6.378 -7.972 10.338 1.00 82.62 85 GLU A C 1
ATOM 692 O O . GLU A 1 85 ? -7.388 -7.875 11.036 1.00 82.62 85 GLU A O 1
ATOM 697 N N . ASP A 1 86 ? -5.245 -8.507 10.800 1.00 86.56 86 ASP A N 1
ATOM 698 C CA . ASP A 1 86 ? -5.096 -9.028 12.157 1.00 86.56 86 ASP A CA 1
ATOM 699 C C . ASP A 1 86 ? -5.323 -7.937 13.208 1.00 86.56 86 ASP A C 1
ATOM 701 O O . ASP A 1 86 ? -6.040 -8.169 14.185 1.00 86.56 86 ASP A O 1
ATOM 705 N N . LYS A 1 87 ? -4.787 -6.728 12.988 1.00 86.56 87 LYS A N 1
ATOM 706 C CA . LYS A 1 87 ? -5.048 -5.568 13.849 1.00 86.56 87 LYS A CA 1
ATOM 707 C C . LYS A 1 87 ? -6.548 -5.264 13.928 1.00 86.56 87 LYS A C 1
ATOM 709 O O . LYS A 1 87 ? -7.075 -5.173 15.033 1.00 86.56 87 LYS A O 1
ATOM 714 N N . ALA A 1 88 ? -7.240 -5.162 12.792 1.00 82.44 88 ALA A N 1
ATOM 715 C CA . ALA A 1 88 ? -8.678 -4.877 12.766 1.00 82.44 88 ALA A CA 1
ATOM 716 C C . ALA A 1 88 ? -9.495 -5.966 13.489 1.00 82.44 88 ALA A C 1
ATOM 718 O O . ALA A 1 88 ? -10.418 -5.667 14.253 1.00 82.44 88 ALA A O 1
ATOM 719 N N . ARG A 1 89 ? -9.115 -7.241 13.319 1.00 87.69 89 ARG A N 1
ATOM 720 C CA . ARG A 1 89 ? -9.723 -8.361 14.049 1.00 87.69 89 ARG A CA 1
ATOM 721 C C . ARG A 1 89 ? -9.524 -8.209 15.558 1.00 87.69 89 ARG A C 1
ATOM 723 O O . ARG A 1 89 ? -10.492 -8.325 16.306 1.00 87.69 89 ARG A O 1
ATOM 730 N N . LEU A 1 90 ? -8.307 -7.914 16.011 1.00 89.38 90 LEU A N 1
ATOM 731 C CA . LEU A 1 90 ? -8.007 -7.736 17.435 1.00 89.38 90 LEU A CA 1
ATOM 732 C C . LEU A 1 90 ? -8.728 -6.523 18.041 1.00 89.38 90 LEU A C 1
ATOM 734 O O . LEU A 1 90 ? -9.237 -6.612 19.156 1.00 89.38 90 LEU A O 1
ATOM 738 N N . GLU A 1 91 ? -8.835 -5.415 17.309 1.00 86.50 91 GLU A N 1
ATOM 739 C CA . GLU A 1 91 ? -9.568 -4.224 17.754 1.00 86.50 91 GLU A CA 1
ATOM 740 C C . GLU A 1 91 ? -11.065 -4.507 17.943 1.00 86.50 91 GLU A C 1
ATOM 742 O O . GLU A 1 91 ? -11.643 -4.107 18.957 1.00 86.50 91 GLU A O 1
ATOM 747 N N . SER A 1 92 ? -11.689 -5.263 17.030 1.00 83.19 92 SER A N 1
ATOM 748 C CA . SER A 1 92 ? -13.095 -5.668 17.182 1.00 83.19 92 SER A CA 1
ATOM 749 C C . SER A 1 92 ? -13.319 -6.581 18.393 1.00 83.19 92 SER A C 1
ATOM 751 O O . SER A 1 92 ? -14.269 -6.378 19.150 1.00 83.19 92 SER A O 1
ATOM 753 N N . GLN A 1 93 ? -12.412 -7.531 18.645 1.00 90.12 93 GLN A N 1
ATOM 754 C CA . GLN A 1 93 ? -12.459 -8.384 19.837 1.00 90.12 93 GLN A CA 1
ATOM 755 C C . GLN A 1 93 ? -12.300 -7.573 21.127 1.00 90.12 93 GLN A C 1
ATOM 757 O O . GLN A 1 93 ? -13.024 -7.805 22.093 1.00 90.12 93 GLN A O 1
ATOM 762 N N . LEU A 1 94 ? -11.396 -6.589 21.139 1.00 90.50 94 LEU A N 1
ATOM 763 C CA . LEU A 1 94 ? -11.214 -5.681 22.272 1.00 90.50 94 LEU A CA 1
ATOM 764 C C . LEU A 1 94 ? -12.473 -4.864 22.563 1.00 90.50 94 LEU A C 1
ATOM 766 O O . LEU A 1 94 ? -12.826 -4.687 23.729 1.00 90.50 94 LEU A O 1
ATOM 770 N N . LYS A 1 95 ? -13.156 -4.377 21.521 1.00 86.88 95 LYS A N 1
ATOM 771 C CA . LYS A 1 95 ? -14.422 -3.651 21.668 1.00 86.88 95 LYS A CA 1
ATOM 772 C C . LYS A 1 95 ? -15.486 -4.533 22.329 1.00 86.88 95 LYS A C 1
ATOM 774 O O . LYS A 1 95 ? -16.034 -4.143 23.356 1.00 86.88 95 LYS A O 1
ATOM 779 N N . LEU A 1 96 ? -15.678 -5.754 21.825 1.00 89.88 96 LEU A N 1
ATOM 780 C CA . LEU A 1 96 ? -16.622 -6.723 22.394 1.00 89.88 96 LEU A CA 1
ATOM 781 C C . LEU A 1 96 ? -16.286 -7.086 23.848 1.00 89.88 96 LEU A C 1
ATOM 783 O O . LEU A 1 96 ? -17.171 -7.149 24.699 1.00 89.88 96 LEU A O 1
ATOM 787 N N . ALA A 1 97 ? -15.007 -7.301 24.161 1.00 89.62 97 ALA A N 1
ATOM 788 C CA . ALA A 1 97 ? -14.575 -7.611 25.521 1.00 89.62 97 ALA A CA 1
ATOM 789 C C . ALA A 1 97 ? -14.846 -6.449 26.493 1.00 89.62 97 ALA A C 1
ATOM 791 O O . ALA A 1 97 ? -15.282 -6.673 27.623 1.00 89.62 97 ALA A O 1
ATOM 792 N N . ARG A 1 98 ? -14.633 -5.200 26.059 1.00 86.75 98 ARG A N 1
ATOM 793 C CA . ARG A 1 98 ? -14.949 -4.003 26.858 1.00 86.75 98 ARG A CA 1
ATOM 794 C C . ARG A 1 98 ? -16.446 -3.875 27.126 1.00 86.75 98 ARG A C 1
ATOM 796 O O . ARG A 1 98 ? -16.825 -3.579 28.255 1.00 86.75 98 ARG A O 1
ATOM 803 N N . GLU A 1 99 ? -17.282 -4.143 26.127 1.00 87.81 99 GLU A N 1
ATOM 804 C CA . GLU A 1 99 ? -18.743 -4.145 26.274 1.00 87.81 99 GLU A CA 1
ATOM 805 C C . GLU A 1 99 ? -19.203 -5.208 27.286 1.00 87.81 99 GLU A C 1
ATOM 807 O O . GLU A 1 99 ? -19.976 -4.906 28.194 1.00 87.81 99 GLU A O 1
ATOM 812 N N . GLN A 1 100 ? -18.664 -6.430 27.212 1.00 86.25 100 GLN A N 1
ATOM 813 C CA . GLN A 1 100 ? -18.963 -7.488 28.187 1.00 86.25 100 GLN A CA 1
ATOM 814 C C . GLN A 1 100 ? -18.541 -7.105 29.611 1.00 86.25 100 GLN A C 1
ATOM 816 O O . GLN A 1 100 ? -19.289 -7.331 30.564 1.00 86.25 100 GLN A O 1
ATOM 821 N N . MET A 1 101 ? -17.362 -6.496 29.767 1.00 83.25 101 MET A N 1
ATOM 822 C CA . MET A 1 101 ? -16.884 -6.017 31.065 1.00 83.25 101 MET A CA 1
ATOM 823 C C . MET A 1 101 ? -17.793 -4.933 31.644 1.00 83.25 101 MET A C 1
ATOM 825 O O . MET A 1 101 ? -18.111 -5.015 32.828 1.00 83.25 101 MET A O 1
ATOM 829 N N . ALA A 1 102 ? -18.257 -3.980 30.826 1.00 80.94 102 ALA A N 1
ATOM 830 C CA . ALA A 1 102 ? -19.192 -2.939 31.254 1.00 80.94 102 ALA A CA 1
ATOM 831 C C . ALA A 1 102 ? -20.487 -3.545 31.827 1.00 80.94 102 ALA A C 1
ATOM 833 O O . ALA A 1 102 ? -20.879 -3.215 32.951 1.00 80.94 102 ALA A O 1
ATOM 834 N N . VAL A 1 103 ? -21.074 -4.522 31.125 1.00 81.06 103 VAL A N 1
ATOM 835 C CA . VAL A 1 103 ? -22.280 -5.244 31.572 1.00 81.06 103 VAL A CA 1
ATOM 836 C C . VAL A 1 103 ? -22.035 -5.994 32.886 1.00 81.06 103 VAL A C 1
ATOM 838 O O . VAL A 1 103 ? -22.867 -5.958 33.798 1.00 81.06 103 VAL A O 1
ATOM 841 N N . LEU A 1 104 ? -20.885 -6.659 33.027 1.00 78.75 104 LEU A N 1
ATOM 842 C CA . LEU A 1 104 ? -20.537 -7.365 34.260 1.00 78.75 104 LEU A CA 1
ATOM 843 C C . LEU A 1 104 ? -20.370 -6.398 35.440 1.00 78.75 104 LEU A C 1
ATOM 845 O O . LEU A 1 104 ? -20.913 -6.670 36.514 1.00 78.75 104 LEU A O 1
ATOM 849 N N . THR A 1 105 ? -19.698 -5.258 35.255 1.00 75.88 105 THR A N 1
ATOM 850 C CA . THR A 1 105 ? -19.559 -4.235 36.304 1.00 75.88 105 THR A CA 1
ATOM 851 C C . THR A 1 105 ? -20.898 -3.636 36.724 1.00 75.88 105 THR A C 1
ATOM 853 O O . THR A 1 105 ? -21.139 -3.501 37.924 1.00 75.88 105 THR A O 1
ATOM 856 N N . GLU A 1 106 ? -21.804 -3.364 35.783 1.00 71.38 106 GLU A N 1
ATOM 857 C CA . GLU A 1 106 ? -23.160 -2.889 36.087 1.00 71.38 106 GLU A CA 1
ATOM 858 C C . GLU A 1 106 ? -23.976 -3.945 36.842 1.00 71.38 106 GLU A C 1
ATOM 860 O O . GLU A 1 106 ? -24.680 -3.635 37.807 1.00 71.38 106 GLU A O 1
ATOM 865 N N . SER A 1 107 ? -23.847 -5.219 36.459 1.00 68.19 107 SER A N 1
ATOM 866 C CA . SER A 1 107 ? -24.534 -6.321 37.136 1.00 68.19 107 SER A CA 1
ATOM 867 C C . SER A 1 107 ? -24.013 -6.558 38.562 1.00 68.19 107 SER A C 1
ATOM 869 O O . SER A 1 107 ? -24.806 -6.837 39.464 1.00 68.19 107 SER A O 1
ATOM 871 N N . SER A 1 108 ? -22.707 -6.384 38.796 1.00 68.25 108 SER A N 1
ATOM 872 C CA . SER A 1 108 ? -22.098 -6.426 40.132 1.00 68.25 108 SER A CA 1
ATOM 873 C C . SER A 1 108 ? -22.519 -5.231 40.987 1.00 68.25 108 SER A C 1
ATOM 875 O O . SER A 1 108 ? -22.879 -5.416 42.148 1.00 68.25 108 SER A O 1
ATOM 877 N N . GLN A 1 109 ? -22.552 -4.017 40.427 1.00 60.12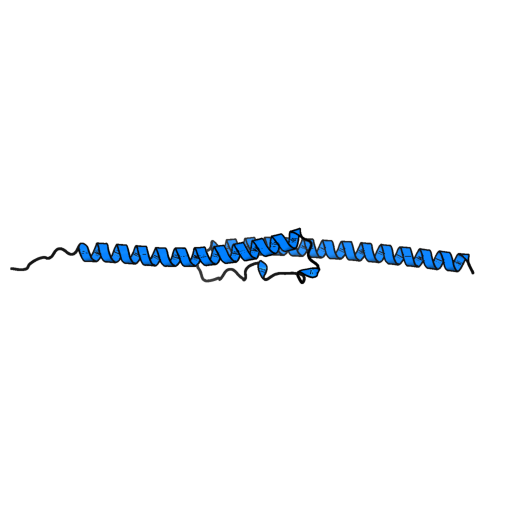 109 GLN A N 1
ATOM 878 C CA . GLN A 1 109 ? -23.047 -2.833 41.139 1.00 60.12 109 GLN A CA 1
ATOM 879 C C . GLN A 1 109 ? -24.530 -2.969 41.510 1.00 60.12 109 GLN A C 1
ATOM 881 O O . GLN A 1 109 ? -24.896 -2.659 42.643 1.00 60.12 109 GLN A O 1
ATOM 886 N N . ARG A 1 110 ? -25.377 -3.508 40.618 1.00 61.62 110 ARG A N 1
ATOM 887 C CA . ARG A 1 110 ? -26.793 -3.795 40.920 1.00 61.62 110 ARG A CA 1
ATOM 888 C C . ARG A 1 110 ? -26.975 -4.832 42.027 1.00 61.62 110 ARG A C 1
ATOM 890 O O . ARG A 1 110 ? -27.824 -4.623 42.891 1.00 61.62 110 ARG A O 1
ATOM 897 N N . ARG A 1 111 ? -26.192 -5.921 42.035 1.00 60.22 111 ARG A N 1
ATOM 898 C CA . ARG A 1 111 ? -26.241 -6.917 43.125 1.00 60.22 111 ARG A CA 1
ATOM 899 C C . ARG A 1 111 ? -25.851 -6.295 44.467 1.00 60.22 111 ARG A C 1
ATOM 901 O O . ARG A 1 111 ? -26.599 -6.418 45.428 1.00 60.22 111 ARG A O 1
ATOM 908 N N . MET A 1 112 ? -24.767 -5.520 44.496 1.00 59.03 112 MET A N 1
ATOM 909 C CA . MET A 1 112 ? -24.306 -4.829 45.709 1.00 59.03 112 MET A CA 1
ATOM 910 C C . MET A 1 112 ? -25.306 -3.783 46.234 1.00 59.03 112 MET A C 1
ATOM 912 O O . MET A 1 112 ? -25.328 -3.511 47.433 1.00 59.03 112 MET A O 1
ATOM 916 N N . PHE A 1 113 ? -26.136 -3.194 45.364 1.00 57.59 113 PHE A N 1
ATOM 917 C CA . PHE A 1 113 ? -27.189 -2.247 45.755 1.00 57.59 113 PHE A CA 1
ATOM 918 C C . PHE A 1 113 ? -28.456 -2.946 46.280 1.00 57.59 113 PHE A C 1
ATOM 920 O O . PHE A 1 113 ? -29.079 -2.441 47.212 1.00 57.59 113 PHE A O 1
ATOM 927 N N . CYS A 1 114 ? -28.824 -4.113 45.732 1.00 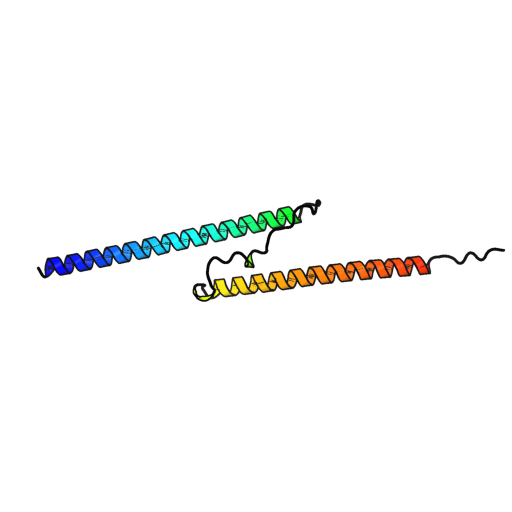57.06 114 CYS A N 1
ATOM 928 C CA . CYS A 1 114 ? -29.956 -4.908 46.231 1.00 57.06 114 CYS A CA 1
ATOM 929 C C . CYS A 1 114 ? -29.669 -5.562 47.590 1.00 57.06 114 CYS A C 1
ATOM 931 O O . CYS A 1 114 ? -30.565 -5.627 48.428 1.00 57.06 114 CYS A O 1
ATOM 933 N N . ASP A 1 115 ? -28.423 -5.967 47.849 1.00 56.00 115 ASP A N 1
ATOM 934 C CA . ASP A 1 115 ? -28.030 -6.584 49.125 1.00 56.00 115 ASP A CA 1
ATOM 935 C C . ASP A 1 115 ? -27.886 -5.569 50.278 1.00 56.00 115 ASP A C 1
ATOM 937 O O . ASP A 1 115 ? -27.737 -5.953 51.438 1.00 56.00 115 ASP A O 1
ATOM 941 N N . ARG A 1 116 ? -27.951 -4.259 49.989 1.00 53.34 116 ARG A N 1
ATOM 942 C CA . ARG A 1 116 ? -27.767 -3.171 50.967 1.00 53.34 116 ARG A CA 1
ATOM 943 C C . ARG A 1 116 ? -29.067 -2.439 51.334 1.00 53.34 116 ARG A C 1
ATOM 945 O O . ARG A 1 116 ? -29.005 -1.352 51.901 1.00 53.34 116 ARG A O 1
ATOM 952 N N . ILE A 1 117 ? -30.240 -3.008 51.046 1.00 51.34 117 ILE A N 1
ATOM 953 C CA . ILE A 1 117 ? -31.515 -2.484 51.565 1.00 51.34 117 ILE A CA 1
ATOM 954 C C . ILE A 1 117 ? -31.693 -3.007 53.001 1.00 51.34 117 ILE A C 1
ATOM 956 O O . ILE A 1 117 ? -31.877 -4.214 53.182 1.00 51.34 117 ILE A O 1
ATOM 960 N N . PRO A 1 118 ? -31.659 -2.155 54.046 1.00 51.88 118 PRO A N 1
ATOM 961 C CA . PRO A 1 118 ? -31.979 -2.600 55.393 1.00 51.88 118 PRO A CA 1
ATOM 962 C C . PRO A 1 118 ? -33.447 -3.020 55.411 1.00 51.88 118 PRO A C 1
ATOM 964 O O . PRO A 1 118 ? -34.327 -2.232 55.056 1.00 51.88 118 PRO A O 1
ATOM 967 N N . ARG A 1 119 ? -33.728 -4.256 55.838 1.00 52.72 119 ARG A N 1
ATOM 968 C CA . ARG A 1 119 ? -35.080 -4.652 56.239 1.00 52.72 119 ARG A CA 1
ATOM 969 C C . ARG A 1 119 ? -35.453 -3.832 57.475 1.00 52.72 119 ARG A C 1
ATOM 971 O O . ARG A 1 119 ? -35.226 -4.269 58.598 1.00 52.72 119 ARG A O 1
ATOM 978 N N . PHE A 1 120 ? -36.000 -2.639 57.273 1.00 49.81 120 PHE A N 1
ATOM 979 C CA . PHE A 1 120 ? -36.746 -1.948 58.313 1.00 49.81 120 PHE A CA 1
ATOM 980 C C . PHE A 1 120 ? -38.041 -2.733 58.527 1.00 49.81 120 PHE A C 1
ATOM 982 O O . PHE A 1 120 ? -39.004 -2.606 57.774 1.00 49.81 120 PHE A O 1
ATOM 989 N N . ALA A 1 121 ? -38.014 -3.627 59.515 1.00 49.00 121 ALA A N 1
ATOM 990 C CA . ALA A 1 121 ? -39.210 -4.250 60.050 1.00 49.00 121 ALA A CA 1
ATOM 991 C C . ALA A 1 121 ? -40.002 -3.167 60.793 1.00 49.00 121 ALA A C 1
ATOM 993 O O . ALA A 1 121 ? -39.530 -2.601 61.779 1.00 49.00 121 ALA A O 1
ATOM 994 N N . HIS A 1 122 ? -41.173 -2.838 60.255 1.00 50.84 122 HIS A N 1
ATOM 995 C CA . HIS A 1 122 ? -42.157 -1.989 60.906 1.00 50.84 122 HIS A CA 1
ATOM 996 C C . HIS A 1 122 ? -42.857 -2.765 62.030 1.00 50.84 122 HIS A C 1
ATOM 998 O O . HIS A 1 122 ? -43.296 -3.886 61.788 1.00 50.84 122 HIS A O 1
ATOM 1004 N N . THR A 1 123 ? -42.943 -2.095 63.190 1.00 51.25 123 THR A N 1
ATOM 1005 C CA . THR A 1 123 ? -43.944 -2.182 64.283 1.00 51.25 123 THR A CA 1
ATOM 1006 C C . THR A 1 123 ? -44.341 -3.547 64.823 1.00 51.25 123 THR A C 1
ATOM 1008 O O . THR A 1 123 ? -45.028 -4.294 64.095 1.00 51.25 123 THR A O 1
#

Foldseek 3Di:
DVVVVVVVVVVVVVVVVVVVVVVVVVVVVVVVVLVVVLVVLVVVLVVQVPDPPVPDHSDDQCLVVDPDDPVPDDPVVNVVSVVSVVVVVVVVVVVVVVVVVVVVVVVVVVVVVVVPDDPPDDD

Radius of gyration: 30.14 Å; chains: 1; bounding box: 68×25×110 Å

Sequence (123 aa):
MLEEVKTSYHSREEQLTKTIRSYRKRIQGLSNTYQQLLIAYRLQCEQILALPEHALEAGPPEGHFSPAGAELRGETERELHRLREDKARLESQLKLAREQMAVLTESSQRRMFCDRIPRFAHT

Organism: NCBI:txid630221

pLDDT: mean 79.31, std 14.19, range [49.0, 97.75]

InterPro domains:
  IPR039873 Coiled-coil domain-containing protein 78 [PTHR22106] (1-102)